Protein AF-A0A511QLI8-F1 (afdb_monomer_lite)

Structure (mmCIF, N/CA/C/O backbone):
data_AF-A0A511QLI8-F1
#
_entry.id   AF-A0A511QLI8-F1
#
loop_
_atom_site.group_PDB
_atom_site.id
_atom_site.type_symbol
_atom_site.label_atom_id
_atom_site.label_alt_id
_atom_site.label_comp_id
_atom_site.label_asym_id
_atom_site.label_entity_id
_atom_site.label_seq_id
_atom_site.pdbx_PDB_ins_code
_atom_site.Cartn_x
_atom_site.Cartn_y
_atom_site.Cartn_z
_atom_site.occupancy
_atom_site.B_iso_or_equiv
_atom_site.auth_seq_id
_atom_site.auth_comp_id
_atom_site.auth_asym_id
_atom_site.auth_atom_id
_atom_site.pdbx_PDB_model_num
ATOM 1 N N . MET A 1 1 ? 5.277 -11.703 -15.016 1.00 63.22 1 MET A N 1
ATOM 2 C CA . MET A 1 1 ? 5.035 -10.639 -14.012 1.00 63.22 1 MET A CA 1
ATOM 3 C C . MET A 1 1 ? 5.040 -11.257 -12.626 1.00 63.22 1 MET A C 1
ATOM 5 O O . MET A 1 1 ? 4.247 -12.163 -12.375 1.00 63.22 1 MET A O 1
ATOM 9 N N . GLU A 1 2 ? 5.939 -10.813 -11.755 1.00 69.44 2 GLU A N 1
ATOM 10 C CA . GLU A 1 2 ? 6.113 -11.399 -10.426 1.00 69.44 2 GLU A CA 1
ATOM 11 C C . GLU A 1 2 ? 4.864 -11.253 -9.552 1.00 69.44 2 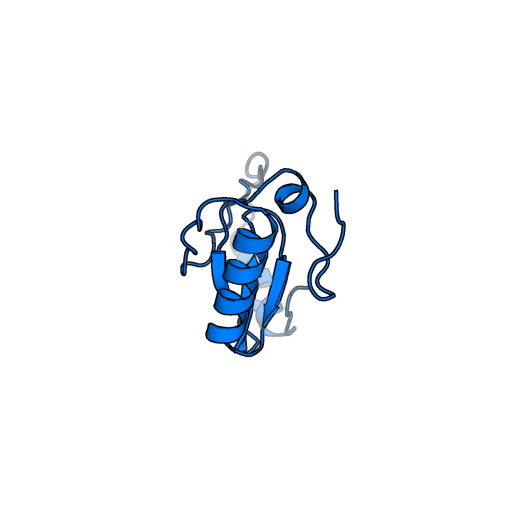GLU A C 1
ATOM 13 O O . GLU A 1 2 ? 4.185 -10.220 -9.530 1.00 69.44 2 GLU A O 1
ATOM 18 N N . ARG A 1 3 ? 4.533 -12.332 -8.837 1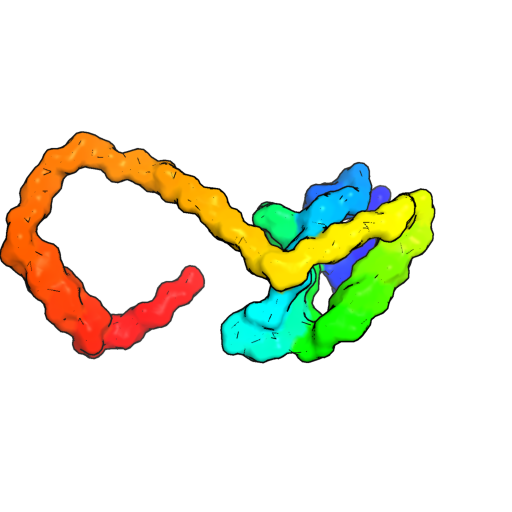.00 77.00 3 ARG A N 1
ATOM 19 C CA . ARG A 1 3 ? 3.366 -12.400 -7.943 1.00 77.00 3 ARG A CA 1
ATOM 20 C C . ARG A 1 3 ? 3.700 -11.965 -6.512 1.00 77.00 3 ARG A C 1
ATOM 22 O O . ARG A 1 3 ? 2.772 -11.746 -5.729 1.00 77.00 3 ARG A O 1
ATOM 29 N N . LYS A 1 4 ? 4.986 -11.871 -6.174 1.00 86.44 4 LYS A N 1
ATOM 30 C CA . LYS A 1 4 ? 5.514 -11.517 -4.854 1.00 86.44 4 LYS A CA 1
ATOM 31 C C . LYS A 1 4 ? 6.746 -10.618 -5.013 1.00 86.44 4 LYS A C 1
ATOM 33 O O . LYS A 1 4 ? 7.411 -10.730 -6.031 1.00 86.44 4 LYS A O 1
ATOM 38 N N . PHE A 1 5 ? 7.026 -9.783 -4.020 1.00 84.88 5 PHE A N 1
ATOM 39 C CA . PHE A 1 5 ? 8.262 -9.007 -3.877 1.00 84.88 5 PHE A CA 1
ATOM 40 C C . PHE A 1 5 ? 8.653 -9.023 -2.397 1.00 84.88 5 PHE A C 1
ATOM 42 O O . PHE A 1 5 ? 7.792 -8.750 -1.563 1.00 84.88 5 PHE A O 1
ATOM 49 N N . GLU A 1 6 ? 9.886 -9.417 -2.065 1.00 85.12 6 GLU A N 1
ATOM 50 C CA . GLU A 1 6 ? 10.360 -9.582 -0.674 1.00 85.12 6 GLU A CA 1
ATOM 51 C C . GLU A 1 6 ? 9.353 -10.331 0.223 1.00 85.12 6 GLU A C 1
ATOM 53 O O . GLU A 1 6 ? 8.917 -9.845 1.262 1.00 85.12 6 GLU A O 1
ATOM 58 N N . SER A 1 7 ? 8.889 -11.500 -0.229 1.00 85.25 7 SER A N 1
ATOM 59 C CA . SER A 1 7 ? 7.872 -12.324 0.456 1.00 85.25 7 SER A CA 1
ATOM 60 C C . SER A 1 7 ? 6.458 -11.721 0.563 1.00 85.25 7 SER A C 1
ATOM 62 O O . SER A 1 7 ? 5.516 -12.438 0.909 1.00 85.25 7 SER A O 1
ATOM 64 N N . VAL A 1 8 ? 6.244 -10.466 0.162 1.00 84.62 8 VAL A N 1
ATOM 65 C CA . VAL A 1 8 ? 4.929 -9.811 0.135 1.00 84.62 8 VAL A CA 1
ATOM 66 C C . VAL A 1 8 ? 4.196 -10.132 -1.164 1.00 84.62 8 VAL A C 1
ATOM 68 O O . VAL A 1 8 ? 4.713 -9.940 -2.265 1.00 84.62 8 VAL A O 1
ATOM 71 N N . ARG A 1 9 ? 2.946 -10.601 -1.069 1.00 84.56 9 ARG A N 1
ATOM 72 C CA . ARG A 1 9 ? 2.117 -10.913 -2.244 1.00 84.56 9 ARG A CA 1
ATOM 73 C C . ARG A 1 9 ? 1.573 -9.636 -2.881 1.00 84.56 9 ARG A C 1
ATOM 75 O O . ARG A 1 9 ? 0.796 -8.909 -2.271 1.00 84.56 9 ARG A O 1
ATOM 82 N N . LEU A 1 10 ? 1.899 -9.413 -4.153 1.00 85.00 10 LEU A N 1
ATOM 83 C CA . LEU A 1 10 ? 1.459 -8.218 -4.865 1.00 85.00 10 LEU A CA 1
ATOM 84 C C . LEU A 1 10 ? 0.009 -8.372 -5.367 1.00 85.00 10 LEU A C 1
ATOM 86 O O . LEU A 1 10 ? -0.315 -9.359 -6.059 1.00 85.00 10 LEU A O 1
ATOM 90 N N . PRO A 1 11 ? -0.882 -7.405 -5.068 1.00 81.62 11 PRO A N 1
ATOM 91 C CA . PRO A 1 11 ? -2.251 -7.428 -5.563 1.00 81.62 11 PRO A CA 1
ATOM 92 C C . PRO A 1 11 ? -2.296 -7.191 -7.0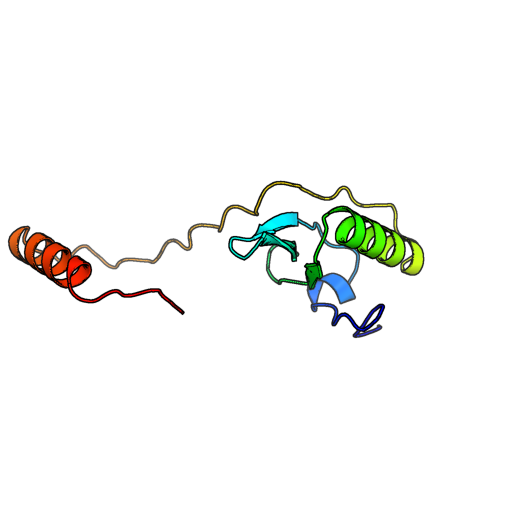83 1.00 81.62 11 PRO A C 1
ATOM 94 O O . PRO A 1 11 ? -1.363 -6.616 -7.648 1.00 81.62 11 PRO A O 1
ATOM 97 N N . PRO A 1 12 ? -3.381 -7.592 -7.774 1.00 78.81 12 PRO A N 1
ATOM 98 C CA . PRO A 1 12 ? -3.467 -7.525 -9.237 1.00 78.81 12 PRO A CA 1
ATOM 99 C C . PRO A 1 12 ? -3.178 -6.135 -9.822 1.00 78.81 12 PRO A C 1
ATOM 101 O O . PRO A 1 12 ? -2.517 -6.029 -10.851 1.00 78.81 12 PRO A O 1
ATOM 104 N N . GLY A 1 13 ? -3.616 -5.071 -9.139 1.00 73.12 13 GLY A N 1
ATOM 105 C CA . GLY A 1 13 ? -3.367 -3.688 -9.558 1.00 73.12 13 GLY A CA 1
ATOM 106 C C . GLY A 1 13 ? -1.891 -3.282 -9.509 1.00 73.12 13 GLY A C 1
ATOM 107 O O . GLY A 1 13 ? -1.454 -2.524 -10.364 1.00 73.12 13 GLY A O 1
ATOM 108 N N . VAL A 1 14 ? -1.118 -3.832 -8.564 1.00 75.00 14 VAL A N 1
ATOM 109 C CA . VAL A 1 14 ? 0.339 -3.618 -8.483 1.00 75.00 14 VAL A CA 1
ATOM 110 C C . VAL A 1 14 ? 1.074 -4.450 -9.529 1.00 75.00 14 VAL A C 1
ATOM 112 O O . VAL A 1 14 ? 2.169 -4.098 -9.937 1.00 75.00 14 VAL A O 1
ATOM 115 N N . ARG A 1 15 ? 0.494 -5.547 -10.029 1.00 75.25 15 ARG A N 1
ATOM 116 C CA . ARG A 1 15 ? 1.148 -6.338 -11.083 1.00 75.25 15 ARG A CA 1
ATOM 117 C C . ARG A 1 15 ? 1.311 -5.494 -12.340 1.00 75.25 15 ARG A C 1
ATOM 119 O O . ARG A 1 15 ? 2.441 -5.334 -12.775 1.00 75.25 15 ARG A O 1
ATOM 126 N N . LYS A 1 16 ? 0.228 -4.867 -12.813 1.00 75.75 16 LYS A N 1
ATOM 127 C CA . LYS A 1 16 ? 0.165 -4.091 -14.067 1.00 75.75 16 LYS A CA 1
ATOM 128 C C . LYS A 1 16 ? 1.015 -2.806 -14.098 1.00 75.75 16 LYS A C 1
ATOM 130 O O . LYS A 1 16 ? 1.157 -2.225 -15.164 1.00 75.75 16 LYS A O 1
ATOM 135 N N . GLY A 1 17 ? 1.555 -2.351 -12.967 1.00 78.50 17 GLY A N 1
ATOM 136 C CA . GLY A 1 17 ? 2.363 -1.130 -12.863 1.00 78.50 17 GLY A CA 1
ATOM 137 C C . GLY A 1 17 ? 2.414 -0.620 -11.425 1.00 78.50 17 GLY A C 1
ATOM 138 O O . GLY A 1 17 ? 1.933 -1.301 -10.524 1.00 78.50 17 GLY A O 1
ATOM 139 N N . ILE A 1 18 ? 2.966 0.575 -11.194 1.00 80.00 18 ILE A N 1
ATOM 140 C CA . ILE A 1 18 ? 2.984 1.191 -9.856 1.00 80.00 18 ILE A CA 1
ATOM 141 C C . ILE A 1 18 ? 1.676 1.964 -9.619 1.00 80.00 18 ILE A C 1
ATOM 143 O O . ILE A 1 18 ? 1.463 3.014 -10.242 1.00 80.00 18 ILE A O 1
ATOM 147 N N . PRO A 1 19 ? 0.765 1.477 -8.755 1.00 81.56 19 PRO A N 1
ATOM 148 C CA . PRO A 1 19 ? -0.486 2.162 -8.472 1.00 81.56 19 PRO A CA 1
ATOM 149 C C . PRO A 1 19 ? -0.278 3.310 -7.487 1.00 81.56 19 PRO A C 1
ATOM 151 O O . PRO A 1 19 ? 0.740 3.410 -6.808 1.00 81.56 19 PRO A O 1
ATOM 154 N N . LYS A 1 20 ? -1.303 4.154 -7.358 1.00 85.38 20 LYS A N 1
ATOM 155 C CA . LYS A 1 20 ? -1.398 5.086 -6.235 1.00 85.38 20 LYS A CA 1
ATOM 156 C C . LYS A 1 20 ? -1.572 4.290 -4.938 1.00 85.38 20 LYS A C 1
ATOM 158 O O . LYS A 1 20 ? -2.492 3.467 -4.838 1.00 85.38 20 LYS A O 1
ATOM 163 N N . VAL A 1 21 ? -0.700 4.551 -3.969 1.00 88.56 21 VAL A N 1
ATOM 164 C CA . VAL A 1 21 ? -0.722 3.913 -2.651 1.00 88.56 21 VAL A CA 1
ATOM 165 C C . VAL A 1 21 ? -1.022 4.904 -1.542 1.00 88.56 21 VAL A C 1
ATOM 167 O O . VAL A 1 21 ? -0.826 6.116 -1.675 1.00 88.56 21 VAL A O 1
ATOM 170 N N . TYR A 1 22 ? -1.530 4.337 -0.460 1.00 89.00 22 TYR A N 1
ATOM 171 C CA . TYR A 1 22 ? -1.896 5.002 0.768 1.00 89.00 22 TYR A CA 1
ATOM 172 C C . TYR A 1 22 ? -1.209 4.273 1.917 1.00 89.00 22 TYR A C 1
ATOM 174 O O . TYR A 1 22 ? -1.265 3.040 1.969 1.00 89.00 22 TYR A O 1
ATOM 182 N N . LEU A 1 23 ? -0.585 5.030 2.808 1.00 91.19 23 LEU A N 1
ATOM 183 C CA . LEU A 1 23 ? 0.077 4.544 4.008 1.00 91.19 23 LEU A CA 1
ATOM 184 C C . LEU A 1 23 ? -0.550 5.246 5.207 1.00 91.19 23 LEU A C 1
ATOM 186 O O . LEU A 1 23 ? -0.647 6.463 5.219 1.00 91.19 23 LEU A O 1
ATOM 190 N N . PHE A 1 24 ? -1.020 4.492 6.189 1.00 89.75 24 PHE A N 1
ATOM 191 C CA . PHE A 1 24 ? -1.601 5.059 7.406 1.00 89.75 24 PHE A CA 1
ATOM 192 C C . PHE A 1 24 ? -1.471 4.066 8.553 1.00 89.75 24 PHE A C 1
ATOM 194 O O . PHE A 1 24 ? -1.389 2.854 8.331 1.00 89.75 24 PHE A O 1
ATOM 201 N N . GLN A 1 25 ? -1.502 4.570 9.781 1.00 89.69 25 GLN A N 1
ATOM 202 C CA . GLN A 1 25 ? -1.527 3.720 10.960 1.00 89.69 25 GLN A CA 1
ATOM 203 C C . GLN A 1 25 ? -2.922 3.107 11.131 1.00 89.69 25 GLN A C 1
ATOM 205 O O . GLN A 1 25 ? -3.935 3.801 11.214 1.00 89.69 25 GLN A O 1
ATOM 210 N N . GLY A 1 26 ? -2.994 1.778 11.128 1.00 82.75 26 GLY A N 1
ATOM 211 C CA . GLY A 1 26 ? -4.223 1.052 11.417 1.00 82.75 26 GLY A CA 1
ATOM 212 C C . GLY A 1 26 ? -4.537 1.056 12.914 1.00 82.75 26 GLY A C 1
ATOM 213 O O . GLY A 1 26 ? -3.653 1.234 13.745 1.00 82.75 26 GLY A O 1
ATOM 214 N N . LYS A 1 27 ? -5.790 0.750 13.274 1.00 78.50 27 LYS A N 1
ATOM 215 C CA . LYS A 1 27 ? -6.232 0.649 14.681 1.00 78.50 27 LYS A CA 1
ATOM 216 C C . LYS A 1 27 ? -5.416 -0.343 15.523 1.00 78.50 27 LYS A C 1
ATOM 218 O O . LYS A 1 27 ? -5.343 -0.203 16.732 1.00 78.50 27 LYS A O 1
ATOM 223 N N . SER A 1 28 ? -4.778 -1.325 14.886 1.00 79.56 28 SER A N 1
ATOM 224 C CA . SER A 1 28 ? -3.894 -2.295 15.539 1.00 79.56 28 SER A CA 1
ATOM 225 C C . SER A 1 28 ? -2.476 -1.763 15.811 1.00 79.56 28 SER A C 1
ATOM 227 O O . SER A 1 28 ? -1.572 -2.568 16.008 1.00 79.56 28 SER A O 1
ATOM 229 N N . GLY A 1 29 ? -2.222 -0.458 15.660 1.00 82.25 29 GLY A N 1
ATOM 230 C CA . GLY A 1 29 ? -0.896 0.169 15.792 1.00 82.25 29 GLY A CA 1
ATOM 231 C C . GLY A 1 29 ? 0.062 -0.064 14.614 1.00 82.25 29 GLY A C 1
ATOM 232 O O . GLY A 1 29 ? 1.041 0.659 14.470 1.00 82.25 29 GLY A O 1
ATOM 233 N N . LYS A 1 30 ? -0.238 -1.034 13.741 1.00 88.44 30 LYS A N 1
ATOM 234 C CA . LYS A 1 30 ? 0.555 -1.385 12.550 1.00 88.44 30 LYS A CA 1
ATOM 235 C C . LYS A 1 30 ? 0.326 -0.411 11.398 1.00 88.44 30 LYS A C 1
ATOM 237 O O . LYS A 1 30 ? -0.805 0.008 11.149 1.00 88.44 30 LYS A O 1
ATOM 242 N N . TRP A 1 31 ? 1.369 -0.158 10.621 1.00 88.94 31 TRP A N 1
ATOM 243 C CA . TRP A 1 31 ? 1.317 0.668 9.420 1.00 88.94 31 TRP A CA 1
ATOM 244 C C . TRP A 1 31 ? 0.781 -0.119 8.230 1.00 88.94 31 TRP A C 1
ATOM 246 O O . TRP A 1 31 ? 1.290 -1.178 7.881 1.00 88.94 31 TRP A O 1
ATOM 256 N N . VAL A 1 32 ? -0.282 0.367 7.597 1.00 89.88 32 VAL A N 1
ATOM 257 C CA . VAL A 1 32 ? -0.955 -0.332 6.500 1.00 89.88 32 VAL A CA 1
ATOM 258 C C . VAL A 1 32 ? -0.619 0.346 5.185 1.00 89.88 32 VAL A C 1
ATOM 260 O O . VAL A 1 32 ? -1.095 1.447 4.917 1.00 89.88 32 VAL A O 1
ATOM 263 N N . LEU A 1 33 ? 0.128 -0.351 4.328 1.00 90.44 33 LEU A N 1
ATOM 264 C CA . LEU A 1 33 ? 0.333 0.065 2.947 1.00 90.44 33 LEU A CA 1
ATOM 265 C C . LEU A 1 33 ? -0.732 -0.589 2.070 1.00 90.44 33 LEU A C 1
ATOM 267 O O . LEU A 1 33 ? -0.837 -1.818 1.973 1.00 90.44 33 LEU A O 1
ATOM 271 N N . ARG A 1 34 ? -1.543 0.228 1.403 1.00 89.06 34 ARG A N 1
ATOM 272 C CA . ARG A 1 34 ? -2.601 -0.259 0.518 1.00 89.06 34 ARG A CA 1
ATOM 273 C C . ARG A 1 34 ? -2.690 0.535 -0.766 1.00 89.06 34 ARG A C 1
ATOM 275 O O . ARG A 1 34 ? -2.371 1.712 -0.843 1.00 89.06 34 ARG A O 1
ATOM 282 N N . THR A 1 35 ? -3.241 -0.113 -1.774 1.00 86.44 35 THR A N 1
ATOM 283 C CA . THR A 1 35 ? -3.833 0.568 -2.923 1.00 86.44 35 THR A CA 1
ATOM 284 C C . THR A 1 35 ? -5.256 1.013 -2.587 1.00 86.44 35 THR A C 1
ATOM 286 O O . THR A 1 35 ? -5.809 0.678 -1.532 1.00 86.44 35 THR A O 1
ATOM 289 N N . ARG A 1 36 ? -5.906 1.706 -3.528 1.00 81.88 36 ARG A N 1
ATOM 290 C CA . ARG A 1 36 ? -7.335 2.034 -3.430 1.00 81.88 36 ARG A CA 1
ATOM 291 C C . ARG A 1 36 ? -8.193 0.809 -3.079 1.00 81.88 36 ARG A C 1
ATOM 293 O O . ARG A 1 36 ? -9.023 0.885 -2.178 1.00 81.88 36 ARG A O 1
ATOM 300 N N . SER A 1 37 ? -7.955 -0.323 -3.742 1.00 79.69 37 SER A N 1
ATOM 301 C CA . SER A 1 37 ? -8.851 -1.488 -3.676 1.00 79.69 37 SER A CA 1
ATOM 302 C C . SER A 1 37 ? -8.324 -2.656 -2.840 1.00 79.69 37 SER A C 1
ATOM 304 O O . SER A 1 37 ? -9.110 -3.502 -2.442 1.00 79.69 37 SER A O 1
ATOM 306 N N . HIS A 1 38 ? -7.017 -2.725 -2.575 1.00 82.50 38 HIS A N 1
ATOM 307 C CA . HIS A 1 38 ? -6.393 -3.871 -1.902 1.00 82.50 38 HIS A CA 1
ATOM 308 C C . HIS A 1 38 ? -5.306 -3.428 -0.933 1.00 82.50 38 HIS A C 1
ATOM 310 O O . HIS A 1 38 ? -4.516 -2.541 -1.265 1.00 82.50 38 HIS A O 1
ATOM 316 N N . ILE A 1 39 ? -5.220 -4.105 0.210 1.00 86.12 39 ILE A N 1
ATOM 317 C CA . ILE A 1 39 ? -4.070 -4.020 1.112 1.00 86.12 39 ILE A CA 1
ATOM 318 C C 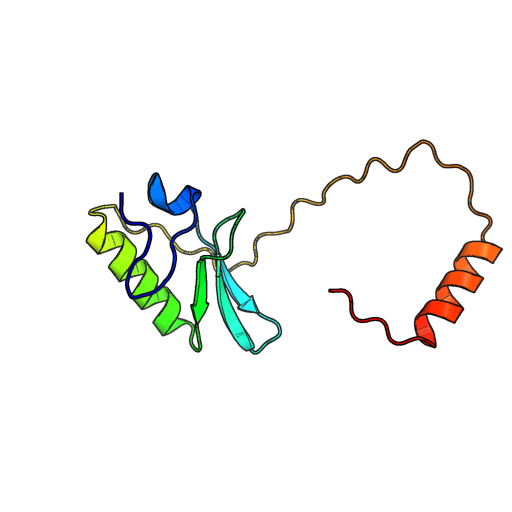. ILE A 1 39 ? -2.886 -4.732 0.452 1.00 86.12 39 ILE A C 1
ATOM 320 O O . ILE A 1 39 ? -3.053 -5.816 -0.104 1.00 86.12 39 ILE A O 1
ATOM 324 N N . ILE A 1 40 ? -1.715 -4.097 0.481 1.00 88.75 40 ILE A N 1
ATOM 325 C CA . ILE A 1 40 ? -0.463 -4.691 0.010 1.00 88.75 40 ILE A CA 1
ATOM 326 C C . ILE A 1 40 ? 0.161 -5.454 1.175 1.00 88.75 40 ILE A C 1
ATOM 328 O O . ILE A 1 40 ? 0.308 -6.671 1.106 1.00 88.75 40 ILE A O 1
ATOM 332 N N . HIS A 1 41 ? 0.464 -4.745 2.265 1.00 90.38 41 HIS A N 1
ATOM 333 C CA . HIS A 1 41 ? 1.033 -5.337 3.468 1.00 90.38 41 HIS A CA 1
ATOM 334 C C . HIS A 1 41 ? 0.808 -4.460 4.708 1.00 90.38 41 HIS A C 1
ATOM 336 O O . HIS A 1 41 ? 0.389 -3.304 4.602 1.00 90.38 41 HIS A O 1
ATOM 342 N N . LYS A 1 42 ? 1.058 -5.041 5.885 1.00 91.62 42 LYS A N 1
ATOM 343 C CA . LYS A 1 42 ? 1.045 -4.362 7.179 1.00 91.62 42 LYS A CA 1
ATOM 344 C C . LYS A 1 42 ? 2.456 -4.431 7.759 1.00 91.62 42 LYS A C 1
ATOM 346 O O . LYS A 1 42 ? 2.948 -5.532 7.984 1.00 91.62 42 LYS A O 1
ATOM 351 N N . PHE A 1 43 ? 3.051 -3.279 8.007 1.00 91.06 43 PHE A N 1
ATOM 352 C CA . PHE A 1 43 ? 4.390 -3.096 8.549 1.00 91.06 43 PHE A CA 1
ATOM 353 C C . PHE A 1 43 ? 4.325 -2.729 10.032 1.00 91.06 43 PHE A C 1
ATOM 355 O O . PHE A 1 43 ? 3.277 -2.309 10.537 1.00 91.06 43 PHE A O 1
ATOM 362 N N . PHE A 1 44 ? 5.436 -2.918 10.740 1.00 89.50 44 PHE A N 1
ATOM 363 C CA . PHE A 1 44 ? 5.547 -2.535 12.146 1.00 89.50 44 PHE A CA 1
ATOM 364 C C . PHE A 1 44 ? 5.820 -1.037 12.299 1.00 89.50 44 PHE A C 1
ATOM 366 O O . PHE A 1 44 ? 5.197 -0.405 13.147 1.00 89.50 44 PHE A O 1
ATOM 373 N N . SER A 1 45 ? 6.664 -0.469 11.437 1.00 91.69 45 SER A N 1
ATOM 374 C CA . SER A 1 45 ? 7.013 0.953 11.415 1.00 91.69 45 SER A CA 1
ATOM 375 C C . SER A 1 45 ? 6.585 1.629 10.106 1.00 91.69 45 SER A C 1
ATOM 377 O O . SER A 1 45 ? 6.213 0.964 9.129 1.00 91.69 45 SER A O 1
ATOM 379 N N . GLN A 1 46 ? 6.601 2.964 10.101 1.00 92.00 46 GLN A N 1
ATOM 380 C CA . GLN A 1 46 ? 6.332 3.753 8.900 1.00 92.00 46 GLN A CA 1
ATOM 381 C C . GLN A 1 46 ? 7.504 3.627 7.924 1.00 92.00 46 GLN A C 1
ATOM 383 O O . GLN A 1 46 ? 7.307 3.415 6.729 1.00 92.00 46 GLN A O 1
ATOM 388 N N . GLU A 1 47 ? 8.718 3.703 8.460 1.00 91.81 47 GLU A N 1
ATOM 389 C CA . GLU A 1 47 ? 9.985 3.688 7.742 1.00 91.81 47 GLU A CA 1
ATOM 390 C C . GLU A 1 47 ? 10.169 2.377 6.971 1.00 91.81 47 GLU A C 1
ATOM 392 O O . GLU A 1 47 ? 10.577 2.395 5.809 1.00 91.81 47 GLU A O 1
ATOM 397 N N . ASP A 1 48 ? 9.784 1.241 7.566 1.00 92.06 48 ASP A N 1
ATOM 398 C CA . ASP A 1 48 ? 9.824 -0.063 6.896 1.00 92.06 48 ASP A CA 1
ATOM 399 C C . ASP A 1 48 ? 8.906 -0.083 5.672 1.00 92.06 48 ASP A C 1
ATOM 401 O O . ASP A 1 48 ? 9.272 -0.605 4.615 1.00 92.06 48 ASP A O 1
ATOM 405 N N . ALA A 1 49 ? 7.711 0.502 5.800 1.00 91.50 49 ALA A N 1
ATOM 406 C CA . ALA A 1 49 ? 6.737 0.557 4.718 1.00 91.50 49 ALA A CA 1
ATOM 407 C C . ALA A 1 49 ? 7.224 1.438 3.560 1.00 91.50 49 ALA A C 1
ATOM 409 O O . ALA A 1 49 ? 7.056 1.074 2.393 1.00 91.50 49 ALA A O 1
ATOM 410 N N . GLU A 1 50 ? 7.828 2.584 3.877 1.00 91.69 50 GLU A N 1
ATOM 411 C CA . GLU A 1 50 ? 8.397 3.509 2.895 1.00 91.69 50 GLU A CA 1
ATOM 412 C C . GLU A 1 50 ? 9.618 2.904 2.198 1.00 91.69 50 GLU A C 1
ATOM 414 O O . GLU A 1 50 ? 9.680 2.884 0.969 1.00 91.69 50 GLU A O 1
ATOM 419 N N . SER A 1 51 ? 10.547 2.329 2.966 1.00 92.75 51 SER A N 1
ATOM 420 C CA . SER A 1 51 ? 11.729 1.635 2.447 1.00 92.75 51 SER A CA 1
ATOM 421 C C . SER A 1 51 ? 11.345 0.489 1.512 1.00 92.75 51 SER A C 1
ATOM 423 O O . SER A 1 51 ? 11.896 0.359 0.417 1.00 92.75 51 SER A O 1
ATOM 425 N N . TRP A 1 52 ? 10.368 -0.329 1.908 1.00 93.56 52 TRP A N 1
ATOM 426 C CA . TRP A 1 52 ? 9.859 -1.411 1.068 1.00 93.56 52 TRP A CA 1
ATOM 427 C C . TRP A 1 52 ? 9.216 -0.880 -0.221 1.00 93.56 52 TRP A C 1
ATOM 429 O O . TRP A 1 52 ? 9.429 -1.432 -1.302 1.00 93.56 52 TRP A O 1
ATOM 439 N N . TRP A 1 53 ? 8.449 0.213 -0.136 1.00 91.38 53 TRP A N 1
ATOM 440 C CA . TRP A 1 53 ? 7.817 0.827 -1.303 1.00 91.38 53 TRP A CA 1
ATOM 441 C C . TRP A 1 53 ? 8.834 1.403 -2.291 1.00 91.38 53 TRP A C 1
ATOM 443 O O . TRP A 1 53 ? 8.678 1.212 -3.498 1.00 91.38 53 TRP A O 1
ATOM 453 N N . ASN A 1 54 ? 9.881 2.061 -1.793 1.00 90.75 54 ASN A N 1
ATOM 454 C CA . ASN A 1 54 ? 10.950 2.614 -2.621 1.00 90.75 54 ASN A CA 1
ATOM 455 C C . ASN A 1 54 ? 11.684 1.494 -3.364 1.00 90.75 54 ASN A C 1
ATOM 457 O O . ASN A 1 54 ? 11.754 1.524 -4.589 1.00 90.75 54 ASN A O 1
ATOM 461 N N . ARG A 1 55 ? 12.073 0.428 -2.651 1.00 91.12 55 ARG A N 1
ATOM 462 C CA . ARG A 1 55 ? 12.694 -0.761 -3.255 1.00 91.12 55 ARG A CA 1
ATOM 463 C C . ARG A 1 55 ? 11.810 -1.419 -4.314 1.00 91.12 55 ARG A C 1
ATOM 465 O O . ARG A 1 55 ? 12.308 -1.833 -5.359 1.00 91.12 55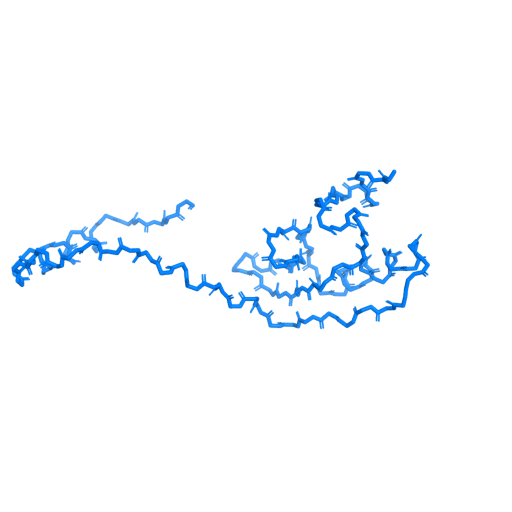 ARG A O 1
ATOM 472 N N . LEU A 1 56 ? 10.493 -1.480 -4.094 1.00 89.19 56 LEU A N 1
ATOM 473 C CA . LEU A 1 56 ? 9.553 -1.970 -5.106 1.00 89.19 56 LEU A CA 1
ATOM 474 C C . LEU A 1 56 ? 9.511 -1.054 -6.344 1.00 89.19 56 LEU A C 1
ATOM 476 O O . LEU A 1 56 ? 9.359 -1.556 -7.462 1.00 89.19 56 LEU A O 1
ATOM 480 N N . CYS A 1 57 ? 9.600 0.268 -6.159 1.00 87.38 57 CYS A N 1
ATOM 481 C CA . CYS A 1 57 ? 9.640 1.225 -7.265 1.00 87.38 57 CYS A CA 1
ATOM 482 C C . CYS A 1 57 ? 10.919 1.073 -8.093 1.00 87.38 57 CYS A C 1
ATOM 484 O O . CYS A 1 57 ? 10.832 0.961 -9.320 1.00 87.38 57 CYS A O 1
ATOM 486 N N . ASP A 1 58 ? 12.060 0.969 -7.414 1.00 88.56 58 ASP A N 1
ATOM 487 C CA . ASP A 1 58 ? 13.384 0.807 -8.016 1.00 88.56 58 ASP A CA 1
ATOM 488 C C . ASP A 1 58 ? 13.490 -0.516 -8.779 1.00 88.56 58 ASP A C 1
ATOM 490 O O . ASP A 1 58 ? 13.852 -0.532 -9.954 1.00 88.56 58 ASP A O 1
ATOM 494 N N . HIS A 1 59 ? 13.049 -1.622 -8.168 1.00 87.19 59 HIS A N 1
ATOM 495 C CA . HIS A 1 59 ? 12.986 -2.939 -8.813 1.00 87.19 59 HIS A CA 1
ATOM 496 C C . HIS A 1 59 ? 12.144 -2.929 -10.100 1.00 87.19 59 HIS A C 1
ATOM 498 O O . HIS A 1 59 ? 12.333 -3.745 -11.000 1.00 87.19 59 HIS A O 1
ATOM 504 N N . ARG A 1 60 ? 11.177 -2.011 -10.202 1.00 84.38 60 ARG A N 1
ATOM 505 C CA . ARG A 1 60 ? 10.297 -1.866 -11.369 1.00 84.38 60 ARG A CA 1
ATOM 506 C C . ARG A 1 60 ? 10.748 -0.782 -12.347 1.00 84.38 60 ARG A C 1
ATOM 508 O O . ARG A 1 60 ? 10.008 -0.521 -13.297 1.00 84.38 60 ARG A O 1
ATOM 515 N N . GLY A 1 61 ? 11.900 -0.146 -12.119 1.00 80.62 61 GLY A N 1
ATOM 516 C CA . GLY A 1 61 ? 12.454 0.893 -12.992 1.00 80.62 61 GLY A CA 1
ATOM 517 C C . GLY A 1 61 ? 11.482 2.046 -13.254 1.00 80.62 61 GLY A C 1
ATOM 518 O O . GLY A 1 61 ? 11.468 2.616 -14.340 1.00 80.62 61 GLY A O 1
ATOM 519 N N . SER A 1 62 ? 10.590 2.329 -12.305 1.00 76.94 62 SER A N 1
ATOM 520 C CA . SER A 1 62 ? 9.533 3.328 -12.457 1.00 76.94 62 SER A CA 1
ATOM 521 C C . SER A 1 62 ? 9.792 4.506 -11.522 1.00 76.94 62 SER A C 1
ATOM 523 O O . SER A 1 62 ? 10.248 4.292 -10.400 1.00 76.94 62 SER A O 1
ATOM 525 N N . PRO A 1 63 ? 9.451 5.743 -11.927 1.00 76.06 63 PRO A N 1
ATOM 526 C CA . PRO A 1 63 ? 9.648 6.907 -11.077 1.00 76.06 63 PRO A CA 1
ATOM 527 C C . PRO A 1 63 ? 8.880 6.747 -9.761 1.00 76.06 63 PRO A C 1
ATOM 529 O O . PRO A 1 63 ? 7.714 6.331 -9.753 1.00 76.06 63 PRO A O 1
ATOM 532 N N . LEU A 1 64 ? 9.547 7.098 -8.660 1.00 72.88 64 LEU A N 1
ATOM 533 C CA . LEU A 1 64 ? 9.000 7.089 -7.307 1.00 72.88 64 LEU A CA 1
ATOM 534 C C . LEU A 1 64 ? 7.647 7.805 -7.268 1.00 72.88 64 LEU A C 1
ATOM 536 O O . LEU A 1 64 ? 7.547 9.023 -7.431 1.00 72.88 64 LEU A O 1
ATOM 540 N N . LYS A 1 65 ? 6.575 7.040 -7.042 1.00 75.50 65 LYS A N 1
ATOM 541 C CA . LYS A 1 65 ? 5.248 7.618 -6.827 1.00 75.50 65 LYS A CA 1
ATOM 542 C C . LYS A 1 65 ? 5.083 7.985 -5.362 1.00 75.50 65 LYS A C 1
ATOM 544 O O . LYS A 1 65 ? 5.194 7.119 -4.495 1.00 75.50 65 LYS A O 1
ATOM 549 N N . LYS A 1 66 ? 4.736 9.254 -5.118 1.00 81.69 66 LYS A N 1
ATOM 550 C CA . LYS A 1 66 ? 4.431 9.792 -3.786 1.00 81.69 66 LYS A CA 1
ATOM 551 C C . LYS A 1 66 ? 3.393 8.929 -3.062 1.00 81.69 66 LYS A C 1
ATOM 553 O O . LYS A 1 66 ? 2.302 8.670 -3.586 1.00 81.69 66 LYS A O 1
ATOM 558 N N . ILE A 1 67 ? 3.737 8.529 -1.843 1.00 87.56 67 ILE A N 1
ATOM 559 C CA . ILE A 1 67 ? 2.834 7.864 -0.907 1.00 87.56 67 ILE A CA 1
ATOM 560 C C . ILE A 1 67 ? 1.828 8.899 -0.389 1.00 87.56 67 ILE A C 1
ATOM 562 O O . ILE A 1 67 ? 2.175 10.051 -0.141 1.00 87.56 67 ILE A O 1
ATOM 566 N N . ASN A 1 68 ? 0.560 8.505 -0.257 1.00 86.88 68 ASN A N 1
ATOM 567 C CA . ASN A 1 68 ? -0.453 9.345 0.383 1.00 86.88 68 ASN A CA 1
ATOM 568 C C . ASN A 1 68 ? -0.611 8.905 1.838 1.00 86.88 68 ASN A C 1
ATOM 570 O O . ASN A 1 68 ? -1.000 7.768 2.082 1.00 86.88 68 ASN A O 1
ATOM 574 N N . TYR A 1 69 ? -0.368 9.805 2.785 1.00 86.56 69 TYR A N 1
ATOM 575 C CA . TYR A 1 69 ? -0.429 9.492 4.221 1.00 86.56 69 TYR A CA 1
ATOM 576 C C . TYR A 1 69 ? -1.846 9.502 4.810 1.00 86.56 69 TYR A C 1
ATOM 578 O O . TYR A 1 69 ? -2.072 9.184 5.974 1.00 86.56 69 TYR A O 1
ATOM 586 N N . PHE A 1 70 ? -2.829 9.866 3.992 1.00 76.12 70 PHE A N 1
ATOM 587 C CA . PHE A 1 70 ? -4.228 9.861 4.381 1.00 76.12 70 PHE A CA 1
ATOM 588 C C . PHE A 1 70 ? -4.829 8.487 4.112 1.00 76.12 70 PHE A C 1
ATOM 590 O O . PHE A 1 70 ? -4.650 7.922 3.028 1.00 76.12 70 PHE A O 1
ATOM 597 N N . ALA A 1 71 ? -5.595 7.963 5.070 1.00 68.62 71 ALA A N 1
ATOM 598 C CA . ALA A 1 71 ? -6.414 6.790 4.811 1.00 68.62 71 ALA A CA 1
ATOM 599 C C . ALA A 1 71 ? -7.330 7.092 3.611 1.00 68.62 71 ALA A C 1
ATOM 601 O O . ALA A 1 71 ? -7.948 8.161 3.568 1.00 68.62 71 ALA A O 1
ATOM 602 N N . PRO A 1 72 ? -7.420 6.196 2.611 1.00 66.75 72 PRO A N 1
ATOM 603 C CA . PRO A 1 72 ? -8.338 6.412 1.512 1.00 66.75 72 PRO A CA 1
ATOM 604 C C . PRO A 1 72 ? -9.740 6.478 2.109 1.00 66.75 72 PRO A C 1
ATOM 606 O O . PRO A 1 72 ? -10.190 5.503 2.716 1.00 66.75 72 PRO A O 1
ATOM 609 N N . THR A 1 73 ? -10.416 7.619 1.950 1.00 58.22 73 THR A N 1
ATOM 610 C CA . THR A 1 73 ? -11.832 7.737 2.282 1.00 58.22 73 THR A CA 1
ATOM 611 C C . THR A 1 73 ? -12.536 6.601 1.562 1.00 58.22 73 THR A C 1
ATOM 613 O O . THR A 1 73 ? -12.428 6.455 0.337 1.00 58.22 73 THR A O 1
ATOM 616 N N . ALA A 1 74 ? -13.174 5.715 2.332 1.00 54.88 74 ALA A N 1
ATOM 617 C CA . ALA A 1 74 ? -14.037 4.713 1.744 1.00 54.88 74 ALA A CA 1
ATOM 618 C C . ALA A 1 74 ? -14.987 5.491 0.833 1.00 54.88 74 ALA A C 1
ATOM 620 O O . ALA A 1 74 ? -15.657 6.414 1.295 1.00 54.88 74 ALA A O 1
ATOM 621 N N . LYS A 1 75 ? -15.004 5.182 -0.472 1.00 45.19 75 LYS A N 1
ATOM 622 C CA . LYS A 1 75 ? -16.144 5.598 -1.286 1.00 45.19 75 LYS A CA 1
ATOM 623 C C . LYS A 1 75 ? -17.338 5.038 -0.527 1.00 45.19 75 LYS A C 1
ATOM 625 O O . LYS A 1 75 ? -17.423 3.814 -0.419 1.00 45.19 75 LYS A O 1
ATOM 630 N N . ALA A 1 76 ? -18.168 5.904 0.051 1.00 41.12 76 ALA A N 1
ATOM 631 C CA . ALA A 1 76 ? -19.459 5.491 0.557 1.00 41.12 76 ALA A CA 1
ATOM 632 C C . ALA A 1 76 ? -20.093 4.722 -0.601 1.00 41.12 76 ALA A C 1
ATOM 634 O O . ALA A 1 76 ? -20.322 5.286 -1.673 1.00 41.12 76 ALA A O 1
ATOM 635 N N . ARG A 1 77 ? -20.225 3.400 -0.461 1.00 44.41 77 ARG A N 1
ATOM 636 C CA . ARG A 1 77 ? -21.131 2.674 -1.338 1.00 44.41 77 ARG A CA 1
ATOM 637 C C . ARG A 1 77 ? -22.471 3.288 -0.980 1.00 44.41 77 ARG A C 1
ATOM 639 O O . ARG A 1 77 ? -22.901 3.127 0.157 1.00 44.41 77 ARG A O 1
ATOM 646 N N . SER A 1 78 ? -23.053 4.068 -1.886 1.00 39.28 78 SER A N 1
ATOM 647 C CA . SER A 1 78 ? -24.479 4.337 -1.826 1.00 39.28 78 SER A CA 1
ATOM 648 C C . SER A 1 78 ? -25.126 2.959 -1.798 1.00 39.28 78 SER A C 1
ATOM 650 O O . SER A 1 78 ? -25.096 2.225 -2.784 1.00 39.28 78 SER A O 1
ATOM 652 N N . VAL A 1 79 ? -25.544 2.529 -0.614 1.00 39.28 79 VAL A N 1
ATOM 653 C CA . VAL A 1 79 ? -26.459 1.409 -0.506 1.00 39.28 79 VAL A CA 1
ATOM 654 C C . VAL A 1 79 ? -27.748 1.985 -1.066 1.00 39.28 79 VAL A C 1
ATOM 656 O O . VAL A 1 79 ? -28.249 2.961 -0.508 1.00 39.28 79 VAL A O 1
ATOM 659 N N . ASP A 1 80 ? -28.226 1.462 -2.194 1.00 42.09 80 ASP A N 1
ATOM 660 C CA . ASP A 1 80 ? -29.597 1.696 -2.641 1.00 42.09 80 ASP A CA 1
ATOM 661 C C . ASP A 1 80 ? -30.518 1.109 -1.568 1.00 42.09 80 ASP A C 1
ATOM 663 O O . ASP A 1 80 ? -30.917 -0.055 -1.604 1.00 42.09 80 ASP A O 1
ATOM 667 N N . ILE A 1 81 ? -30.781 1.904 -0.532 1.00 41.81 81 ILE A N 1
ATOM 668 C CA . ILE A 1 81 ? -31.895 1.684 0.371 1.00 41.81 81 ILE A CA 1
ATOM 669 C C . ILE A 1 81 ? -33.105 1.972 -0.513 1.00 41.81 81 ILE A C 1
ATOM 671 O O . ILE A 1 81 ? -33.358 3.125 -0.860 1.00 41.81 81 ILE A O 1
ATOM 675 N N . GLY A 1 82 ? -33.778 0.907 -0.959 1.00 44.06 82 GLY A N 1
ATOM 676 C CA . GLY A 1 82 ? -35.027 1.001 -1.711 1.00 44.06 82 GLY A CA 1
ATOM 677 C C . GLY A 1 82 ? -36.044 1.926 -1.022 1.00 44.06 82 GLY A C 1
ATOM 678 O O . GLY A 1 82 ? -35.847 2.313 0.134 1.00 44.06 82 GLY A O 1
ATOM 679 N N . PRO A 1 83 ? -37.127 2.305 -1.720 1.00 39.12 83 PRO A N 1
ATOM 680 C CA . PRO A 1 83 ? -38.016 3.379 -1.292 1.00 39.12 83 PRO A CA 1
ATOM 681 C C . PRO A 1 83 ? -38.460 3.172 0.157 1.00 39.12 83 PRO A C 1
ATOM 683 O O . PRO A 1 83 ? -38.909 2.092 0.538 1.00 39.12 83 PRO A O 1
ATOM 686 N N . ALA A 1 84 ? -38.256 4.218 0.957 1.00 47.34 84 ALA A N 1
ATOM 687 C CA . ALA A 1 84 ? -38.419 4.232 2.398 1.00 47.34 84 ALA A CA 1
ATOM 688 C C . ALA A 1 84 ? -39.794 3.691 2.819 1.00 47.34 84 ALA A C 1
ATOM 690 O O . ALA A 1 84 ? -40.794 4.407 2.793 1.00 47.34 84 ALA A O 1
ATOM 691 N N . VAL A 1 85 ? -39.841 2.433 3.257 1.00 43.94 85 VAL A N 1
ATOM 692 C CA . VAL A 1 85 ? -40.980 1.935 4.027 1.00 43.94 85 VAL A CA 1
ATOM 693 C C . VAL A 1 85 ? -40.760 2.415 5.454 1.00 43.94 85 VAL A C 1
ATOM 695 O O . VAL A 1 85 ? -39.859 1.942 6.146 1.00 43.94 85 VAL A O 1
ATOM 698 N N . GLY A 1 86 ? -41.539 3.429 5.838 1.00 53.56 86 GLY A N 1
ATOM 699 C CA . GLY A 1 86 ? -41.452 4.141 7.108 1.00 53.56 86 GLY A CA 1
ATOM 700 C C . GLY A 1 86 ? -41.290 3.202 8.299 1.00 53.56 86 GLY A C 1
ATOM 701 O O . GLY A 1 86 ? -42.221 2.510 8.705 1.00 53.56 86 GLY A O 1
ATOM 702 N N . VAL A 1 87 ? -40.091 3.193 8.876 1.00 49.06 87 VAL A N 1
ATOM 703 C CA . VAL A 1 87 ? -39.833 2.515 10.142 1.00 49.06 87 VAL A CA 1
ATOM 704 C C . VAL A 1 87 ? -40.277 3.468 11.247 1.00 49.06 87 VAL A C 1
ATOM 706 O O . VAL A 1 87 ? -39.724 4.558 11.394 1.00 49.06 87 VAL A O 1
ATOM 709 N N . SER A 1 88 ? -41.313 3.081 11.992 1.00 57.66 88 SER A N 1
ATOM 710 C CA . SER A 1 88 ? -41.827 3.852 13.124 1.00 57.66 88 SER A CA 1
ATOM 711 C C . SER A 1 88 ? -40.724 4.110 14.160 1.00 57.66 88 SER A C 1
ATOM 713 O O . SER A 1 88 ? -39.891 3.238 14.429 1.00 57.66 88 SER A O 1
ATOM 715 N N . LYS A 1 89 ? -40.719 5.314 14.754 1.00 53.41 89 LYS A N 1
ATOM 716 C CA . LYS A 1 89 ? -39.718 5.761 15.748 1.00 53.41 89 LYS A CA 1
ATOM 717 C C . LYS A 1 89 ? -39.501 4.752 16.883 1.00 53.41 89 LYS A C 1
ATOM 719 O O . LYS A 1 89 ? -38.367 4.543 17.301 1.00 53.41 89 LYS A O 1
ATOM 724 N N . GLU A 1 90 ? -40.554 4.061 17.308 1.00 55.06 90 GLU A N 1
ATOM 725 C CA . GLU A 1 90 ? -40.490 3.047 18.368 1.00 55.06 90 GLU A CA 1
ATOM 726 C C . GLU A 1 90 ? -39.597 1.851 18.010 1.00 55.06 90 GLU A C 1
ATOM 728 O O . GLU A 1 90 ? -38.901 1.307 18.868 1.00 55.06 90 GLU A O 1
ATOM 733 N N . LYS A 1 91 ? -39.560 1.449 16.732 1.00 54.59 91 LYS A N 1
ATOM 734 C CA . LYS A 1 91 ? -38.712 0.338 16.278 1.00 54.59 91 LYS A CA 1
ATOM 735 C C . LYS A 1 91 ? -37.235 0.733 16.265 1.00 54.59 91 LYS A C 1
ATOM 737 O O . LYS A 1 91 ? -36.387 -0.098 16.577 1.00 54.59 91 LYS A O 1
ATOM 742 N N . VAL A 1 92 ? -36.942 1.998 15.951 1.00 57.69 92 VAL A N 1
ATOM 743 C CA . VAL A 1 92 ? -35.581 2.559 15.963 1.00 57.69 92 VAL A CA 1
ATOM 744 C C . VAL A 1 92 ? -35.046 2.656 17.392 1.00 57.69 92 VAL A C 1
ATOM 746 O O . VAL A 1 92 ? -33.915 2.246 17.644 1.00 57.69 92 VAL A O 1
ATOM 749 N N . GLU A 1 93 ? -35.859 3.115 18.347 1.00 56.47 93 GLU A N 1
ATOM 750 C CA . GLU A 1 93 ? -35.440 3.201 19.753 1.00 56.47 93 GLU A CA 1
ATOM 751 C C . GLU A 1 93 ? -35.222 1.826 20.398 1.00 56.47 93 GLU A C 1
ATOM 753 O O . GLU A 1 93 ? -34.286 1.657 21.182 1.00 56.47 93 GLU A O 1
ATOM 758 N N . LYS A 1 94 ? -36.032 0.819 20.039 1.00 55.25 94 LYS A N 1
ATOM 759 C CA . LYS A 1 94 ? -35.856 -0.549 20.549 1.00 55.25 94 LYS A CA 1
ATOM 760 C C . LYS A 1 94 ? -34.572 -1.200 20.013 1.00 55.25 94 LYS A C 1
ATOM 762 O O . LYS A 1 94 ? -33.806 -1.760 20.790 1.00 55.25 94 LYS A O 1
ATOM 767 N N . LEU A 1 95 ? -34.279 -1.022 18.720 1.00 57.44 95 LEU A N 1
ATOM 768 C CA . LEU A 1 95 ? -33.024 -1.469 18.095 1.00 57.44 95 LEU A CA 1
ATOM 769 C C . LEU A 1 95 ? -31.784 -0.788 18.696 1.00 57.44 95 LEU A C 1
ATOM 771 O O . LEU A 1 95 ? -30.748 -1.431 18.847 1.00 57.44 95 LEU A O 1
ATOM 775 N N . ALA A 1 96 ? -31.886 0.490 19.070 1.00 55.34 96 ALA A N 1
ATOM 776 C CA . ALA A 1 96 ? -30.792 1.214 19.711 1.00 55.34 96 ALA A CA 1
ATOM 777 C C . ALA A 1 96 ? -30.504 0.717 21.141 1.00 55.34 96 ALA A C 1
ATOM 779 O O . ALA A 1 96 ? -29.340 0.659 21.530 1.00 55.34 96 ALA A O 1
ATOM 780 N N . ARG A 1 97 ? -31.527 0.319 21.916 1.00 53.19 97 ARG A N 1
ATOM 781 C CA . ARG A 1 97 ? -31.329 -0.256 23.265 1.00 53.19 97 ARG A CA 1
ATOM 782 C C . ARG A 1 97 ? -30.731 -1.664 23.230 1.00 53.19 97 ARG A C 1
ATOM 784 O O . ARG A 1 97 ? -29.833 -1.950 24.021 1.00 53.19 97 ARG A O 1
ATO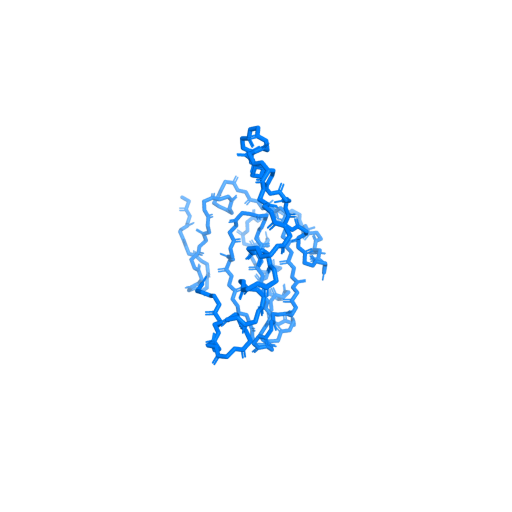M 791 N N . ASP A 1 98 ? -31.165 -2.507 22.295 1.00 51.06 98 ASP A N 1
ATOM 792 C CA . ASP A 1 98 ? -30.651 -3.880 22.168 1.00 51.06 98 ASP A CA 1
ATOM 793 C C . ASP A 1 98 ? -29.202 -3.917 21.634 1.00 51.06 98 ASP A C 1
ATOM 795 O O . ASP A 1 98 ? -28.425 -4.808 21.979 1.00 51.06 98 ASP A O 1
ATOM 799 N N . ALA A 1 99 ? -28.781 -2.908 20.860 1.00 53.16 99 ALA A N 1
ATOM 800 C CA . ALA A 1 99 ? -27.401 -2.781 20.378 1.00 53.16 99 ALA A CA 1
ATOM 801 C C . ALA A 1 99 ? -26.380 -2.405 21.475 1.00 53.16 99 ALA A C 1
ATOM 803 O O . ALA A 1 99 ? -25.184 -2.622 21.291 1.00 53.16 99 ALA A O 1
ATOM 804 N N . VAL A 1 100 ? -26.825 -1.850 22.610 1.00 50.50 100 VAL A N 1
ATOM 805 C CA . VAL A 1 100 ? -25.941 -1.456 23.727 1.00 50.50 100 VAL A CA 1
ATOM 806 C C . VAL A 1 100 ? -25.684 -2.620 24.694 1.00 50.50 100 VAL A C 1
ATOM 808 O O . VAL A 1 100 ? -24.657 -2.638 25.366 1.00 50.50 100 VAL A O 1
ATOM 811 N N . THR A 1 101 ? -26.567 -3.621 24.750 1.00 50.81 101 THR A N 1
ATOM 812 C CA . THR A 1 101 ? -26.439 -4.768 25.672 1.00 50.81 101 THR A CA 1
ATOM 813 C C . THR A 1 101 ? -25.684 -5.956 25.086 1.00 50.81 101 THR A C 1
ATOM 815 O O . THR A 1 101 ? -25.087 -6.721 25.840 1.00 50.81 101 THR A O 1
ATOM 818 N N . SER A 1 102 ? -25.642 -6.106 23.763 1.00 47.78 102 SER A N 1
ATOM 819 C CA . SER A 1 102 ? -24.931 -7.213 23.124 1.00 47.78 102 SER A CA 1
ATOM 820 C C . SER A 1 102 ? -23.730 -6.682 22.346 1.00 47.78 102 SER A C 1
ATOM 822 O O . SER A 1 102 ? -23.847 -6.336 21.174 1.00 47.78 102 SER A O 1
ATOM 824 N N . GLY A 1 103 ? -22.578 -6.591 23.022 1.00 50.22 103 GLY A N 1
ATOM 825 C CA . GLY A 1 103 ? -21.308 -6.099 22.480 1.00 50.22 103 GLY A CA 1
ATOM 826 C C . GLY A 1 103 ? -20.959 -6.705 21.119 1.00 50.22 103 GLY A C 1
ATOM 827 O O . GLY A 1 103 ? -20.467 -7.828 21.033 1.00 50.22 103 GLY A O 1
ATOM 828 N N . TYR A 1 104 ? -21.214 -5.946 20.054 1.00 40.38 104 TYR A N 1
ATOM 829 C CA . TYR A 1 104 ? -21.006 -6.385 18.681 1.00 40.38 104 TYR A CA 1
ATOM 830 C C . TYR A 1 104 ? -19.869 -5.585 18.034 1.00 40.38 104 TYR A C 1
ATOM 832 O O . TYR A 1 104 ? -20.052 -4.449 17.595 1.00 40.38 104 TYR A O 1
ATOM 840 N N . GLU A 1 105 ? -18.686 -6.198 17.956 1.00 38.94 105 GLU A N 1
ATOM 841 C CA . GLU A 1 105 ? -17.621 -5.793 17.035 1.00 38.94 105 GLU A CA 1
ATOM 842 C C . GLU A 1 105 ? -17.856 -6.462 15.663 1.00 38.94 105 GLU A C 1
ATOM 844 O O . GLU A 1 105 ? -17.947 -7.691 15.587 1.00 38.94 105 GLU A O 1
ATOM 849 N N . PRO A 1 106 ? -17.976 -5.701 14.557 1.00 56.66 106 PRO A N 1
ATOM 850 C CA . PRO A 1 106 ? -18.213 -6.279 13.238 1.00 56.66 106 PRO A CA 1
ATOM 851 C C . PRO A 1 106 ? -16.926 -6.840 12.600 1.00 56.66 106 PRO A C 1
ATOM 853 O O . PRO A 1 106 ? -15.864 -6.218 12.669 1.00 56.66 106 PRO A O 1
ATOM 856 N N . LYS A 1 107 ? -17.073 -8.014 11.962 1.00 42.91 107 LYS A N 1
ATOM 857 C CA . LYS A 1 107 ? -16.061 -8.780 11.201 1.00 42.91 107 LYS A CA 1
ATOM 858 C C . LYS A 1 107 ? -15.477 -8.039 9.994 1.00 42.91 107 LYS A C 1
ATOM 860 O O . LYS A 1 107 ? -16.245 -7.337 9.298 1.00 42.91 107 LYS A O 1
#

pLDDT: mean 72.72, std 17.74, range [38.94, 93.56]

Sequence (107 aa):
MERKFESVRLPPGVRKGIPKVYLFQGKSGKWVLRTRSHIIHKFFSQEDAESWWNRLCDHRGSPLKKINYFAPTAKARSVDIGPAVGVSKEKVEKLARDAVTSGYEPK

Radius of gyration: 20.09 Å; chains: 1; bounding box: 55×22×40 Å

Secondary structure (DSSP, 8-state):
--SEETTEEPPHHHHTS---EEEEE-TTS-EEEEESS-EEEEESSHHHHHHHHHHHHHHTT---PPPB-SPPPP--------S-----HHHHHHHHHHHHHS-----

Foldseek 3Di:
DDQDDPNWGADPVVVVHNAAWEWEQDPVRWIWIAHPVGTRDTHNDPVVVVVSLVVSCVVRVHPDDDYHHDDPDPPPPPPCPDDDPDDDPVNVVVVVVVCVPDDDDDD

Organism: NCBI:txid1219062